Protein AF-A0A1G9WXG4-F1 (afdb_monomer_lite)

Organism: Allokutzneria albata (NCBI:txid211114)

Foldseek 3Di:
DDDDVLLVLLCCLQQVLLVLLQVVLVVCCVVPNDPVSNPVSVVLNVQSVVLSVLLVVLAPVSLVSNLVSLQVLLVVLVVQLPDPDDPVSNVSSPSSSVSSVVSNVSSPDPSNVCSSVPD

Structure (mmCIF, N/CA/C/O backbone):
data_AF-A0A1G9WXG4-F1
#
_entry.id   AF-A0A1G9WXG4-F1
#
loop_
_atom_site.group_PDB
_atom_site.id
_atom_site.type_symbol
_atom_site.label_atom_id
_atom_site.label_alt_id
_atom_site.label_comp_id
_atom_site.label_asym_id
_atom_site.label_entity_id
_atom_site.label_seq_id
_atom_site.pdbx_PDB_ins_code
_atom_site.Cartn_x
_atom_site.Cartn_y
_atom_site.Cartn_z
_atom_site.occupancy
_atom_site.B_iso_or_equiv
_atom_site.auth_seq_id
_atom_site.auth_comp_id
_atom_site.auth_asym_id
_atom_site.auth_atom_id
_atom_site.pdbx_PDB_model_num
ATOM 1 N N . MET A 1 1 ? -9.084 7.221 23.494 1.00 62.78 1 MET A N 1
ATOM 2 C CA . MET A 1 1 ? -8.578 5.855 23.216 1.00 62.78 1 MET A CA 1
ATOM 3 C C . MET A 1 1 ? -7.195 5.943 22.573 1.00 62.78 1 MET A C 1
ATOM 5 O O . MET A 1 1 ? -7.044 6.735 21.646 1.00 62.78 1 MET A O 1
ATOM 9 N N . LYS A 1 2 ? -6.187 5.201 23.062 1.00 81.56 2 LYS A N 1
ATOM 10 C CA . LYS A 1 2 ? -4.858 5.149 22.417 1.00 81.56 2 LYS A CA 1
ATOM 11 C C . LYS A 1 2 ? -4.986 4.485 21.039 1.00 81.56 2 LYS A C 1
ATOM 13 O O . LYS A 1 2 ? -5.772 3.551 20.891 1.00 81.56 2 LYS A O 1
ATOM 18 N N . ARG A 1 3 ? -4.257 4.988 20.038 1.00 86.44 3 ARG A N 1
ATOM 19 C CA . ARG A 1 3 ? -4.222 4.372 18.702 1.00 86.44 3 ARG A CA 1
ATOM 20 C C . ARG A 1 3 ? -3.529 3.003 18.810 1.00 86.44 3 ARG A C 1
ATOM 22 O O . ARG A 1 3 ? -2.450 2.960 19.402 1.00 86.44 3 ARG A O 1
ATOM 29 N N . PRO A 1 4 ? -4.132 1.917 18.295 1.00 91.38 4 PRO A N 1
ATOM 30 C CA . PRO A 1 4 ? -3.506 0.598 18.303 1.00 91.38 4 PRO A CA 1
ATOM 31 C C . PRO A 1 4 ? -2.257 0.598 17.411 1.00 91.38 4 PRO A C 1
ATOM 33 O O . PRO A 1 4 ? -2.200 1.340 16.427 1.00 91.38 4 PRO A O 1
ATOM 36 N N . VAL A 1 5 ? -1.262 -0.228 17.739 1.00 94.25 5 VAL A N 1
ATOM 37 C CA . VAL A 1 5 ? -0.052 -0.374 16.908 1.00 94.25 5 VAL A CA 1
ATOM 38 C C . VAL A 1 5 ? -0.403 -0.912 15.517 1.00 94.25 5 VAL A C 1
ATOM 40 O O . VAL A 1 5 ? 0.211 -0.536 14.523 1.00 94.25 5 VAL A O 1
ATOM 43 N N . GLU A 1 6 ? -1.475 -1.696 15.437 1.00 93.50 6 GLU A N 1
ATOM 44 C CA . GLU A 1 6 ? -2.049 -2.253 14.221 1.00 93.50 6 GLU A CA 1
ATOM 45 C C . GLU A 1 6 ? -2.458 -1.166 13.228 1.00 93.50 6 GLU A C 1
ATOM 47 O O . GLU A 1 6 ? -2.278 -1.362 12.033 1.00 93.50 6 GLU A O 1
ATOM 52 N N . LEU A 1 7 ? -2.934 0.000 13.687 1.00 95.06 7 LEU A N 1
ATOM 53 C CA . LEU A 1 7 ? -3.244 1.112 12.783 1.00 95.06 7 LEU A CA 1
ATOM 54 C C . LEU A 1 7 ? -1.981 1.584 12.058 1.00 95.06 7 LEU A C 1
ATOM 56 O O . LEU A 1 7 ? -2.005 1.783 10.850 1.00 95.06 7 LEU A O 1
ATOM 60 N N . TRP A 1 8 ? -0.872 1.741 12.777 1.00 95.94 8 TRP A N 1
ATOM 61 C CA . TRP A 1 8 ? 0.390 2.180 12.181 1.00 95.94 8 TRP A CA 1
ATOM 62 C C . TRP A 1 8 ? 0.983 1.122 11.257 1.00 95.94 8 TRP A C 1
ATOM 64 O O . TRP A 1 8 ? 1.464 1.467 10.183 1.00 95.94 8 TRP A O 1
ATOM 74 N N . ALA A 1 9 ? 0.881 -0.156 11.631 1.00 97.25 9 ALA A N 1
ATOM 75 C CA . ALA A 1 9 ? 1.275 -1.262 10.768 1.00 97.25 9 ALA A CA 1
ATOM 76 C C . ALA A 1 9 ? 0.430 -1.308 9.483 1.00 97.25 9 ALA A C 1
ATOM 78 O O . ALA A 1 9 ? 0.989 -1.434 8.401 1.00 97.25 9 ALA A O 1
ATOM 79 N N . ILE A 1 10 ? -0.892 -1.108 9.572 1.00 97.25 10 ILE A N 1
ATOM 80 C CA . ILE A 1 10 ? -1.772 -0.998 8.399 1.00 97.25 10 ILE A CA 1
ATOM 81 C C . ILE A 1 10 ? -1.342 0.173 7.515 1.00 97.25 10 ILE A C 1
ATOM 83 O O . ILE A 1 10 ? -1.185 -0.008 6.314 1.00 97.25 10 ILE A O 1
ATOM 87 N N . LEU A 1 11 ? -1.120 1.362 8.083 1.00 97.31 11 LEU A N 1
ATOM 88 C CA . LEU A 1 11 ? -0.701 2.537 7.311 1.00 97.31 11 LEU A CA 1
ATOM 89 C C . LEU A 1 11 ? 0.660 2.325 6.636 1.00 97.31 11 LEU A C 1
ATOM 91 O O . LEU A 1 11 ? 0.828 2.717 5.485 1.00 97.31 11 LEU A O 1
ATOM 95 N N . ALA A 1 12 ? 1.604 1.672 7.317 1.00 97.81 12 ALA A N 1
ATOM 96 C CA . ALA A 1 12 ? 2.898 1.312 6.748 1.00 97.81 12 ALA A CA 1
ATOM 97 C C . ALA A 1 12 ? 2.760 0.286 5.612 1.00 97.81 12 ALA A C 1
ATOM 99 O O . ALA A 1 12 ? 3.379 0.456 4.567 1.00 97.81 12 ALA A O 1
ATOM 100 N N . CYS A 1 13 ? 1.921 -0.740 5.774 1.00 98.25 13 CYS A N 1
ATOM 101 C CA . CYS A 1 13 ? 1.671 -1.737 4.733 1.00 98.25 13 CYS A CA 1
ATOM 102 C C . CYS A 1 13 ? 0.927 -1.162 3.528 1.00 98.25 13 CYS A C 1
ATOM 104 O O . CYS A 1 13 ? 1.234 -1.532 2.408 1.00 98.25 13 CYS A O 1
ATOM 106 N N . LEU A 1 14 ? -0.030 -0.263 3.747 1.00 98.06 14 LEU A N 1
ATOM 107 C CA . LEU A 1 14 ? -0.786 0.375 2.677 1.00 98.06 14 LEU A CA 1
ATOM 108 C C . LEU A 1 14 ? 0.073 1.425 1.962 1.00 98.06 14 LEU A C 1
ATOM 110 O O . LEU A 1 14 ? 0.449 1.261 0.806 1.00 98.06 14 LEU A O 1
ATOM 114 N N . VAL A 1 15 ? 0.417 2.506 2.660 1.00 98.19 15 VAL A N 1
ATOM 115 C CA . VAL A 1 15 ? 1.081 3.665 2.051 1.00 98.19 15 VAL A CA 1
ATOM 116 C C . VAL A 1 15 ? 2.556 3.381 1.799 1.00 98.19 15 VAL A C 1
ATOM 118 O O . VAL A 1 15 ? 3.071 3.700 0.734 1.00 98.19 15 VAL A O 1
ATOM 121 N N . GLY A 1 16 ? 3.245 2.763 2.759 1.00 97.88 16 GLY A N 1
ATOM 122 C CA . GLY A 1 16 ? 4.671 2.467 2.624 1.00 97.88 16 GLY A CA 1
ATOM 123 C C . GLY A 1 16 ? 4.962 1.503 1.476 1.00 97.88 16 GLY A C 1
ATOM 124 O O . GLY A 1 16 ? 5.917 1.724 0.736 1.00 97.88 16 GLY A O 1
ATOM 125 N N . ALA A 1 17 ? 4.124 0.484 1.269 1.00 98.00 17 ALA A N 1
ATOM 126 C CA . ALA A 1 17 ? 4.315 -0.445 0.159 1.00 98.00 17 ALA A CA 1
ATOM 127 C C . ALA A 1 17 ? 4.079 0.227 -1.206 1.00 98.00 17 ALA A C 1
ATOM 129 O O . ALA A 1 17 ? 4.878 0.037 -2.121 1.00 98.00 17 ALA A O 1
ATOM 130 N N . GLU A 1 18 ? 3.068 1.092 -1.331 1.00 98.19 18 GLU A N 1
ATOM 131 C CA . GLU A 1 18 ? 2.854 1.861 -2.567 1.00 98.19 18 GLU A CA 1
ATOM 132 C C . GLU A 1 18 ? 3.954 2.893 -2.832 1.00 98.19 18 GLU A C 1
ATOM 134 O O . GLU A 1 18 ? 4.315 3.133 -3.981 1.00 98.19 18 GLU A O 1
ATOM 139 N N . LEU A 1 19 ? 4.561 3.470 -1.791 1.00 98.50 19 LEU A N 1
ATOM 140 C CA . LEU A 1 19 ? 5.741 4.323 -1.959 1.00 98.50 19 LEU A CA 1
ATOM 141 C C . LEU A 1 19 ? 6.943 3.536 -2.497 1.00 98.50 19 LEU A C 1
ATOM 143 O O . LEU A 1 19 ? 7.680 4.053 -3.336 1.00 98.50 19 LEU A O 1
ATOM 147 N N . VAL A 1 20 ? 7.128 2.283 -2.066 1.00 98.25 20 VAL A N 1
ATOM 148 C CA . VAL A 1 20 ? 8.154 1.390 -2.631 1.00 98.25 20 VAL A CA 1
ATOM 149 C C . VAL A 1 20 ? 7.855 1.092 -4.101 1.00 98.25 20 VAL A C 1
ATOM 151 O O . VAL A 1 20 ? 8.762 1.149 -4.933 1.00 98.25 20 VAL A O 1
ATOM 154 N N . PHE A 1 21 ? 6.593 0.825 -4.443 1.00 98.00 21 PHE A N 1
ATOM 155 C CA . PHE A 1 21 ? 6.195 0.579 -5.826 1.00 98.00 21 PHE A CA 1
ATOM 156 C C . PHE A 1 21 ? 6.383 1.811 -6.722 1.00 98.00 21 PHE A C 1
ATOM 158 O O . PHE A 1 21 ? 6.962 1.701 -7.804 1.00 98.00 21 PHE A O 1
ATOM 165 N N . LEU A 1 22 ? 5.982 2.995 -6.251 1.00 97.94 22 LEU A N 1
ATOM 166 C CA . LEU A 1 22 ? 6.239 4.263 -6.931 1.00 97.94 22 LEU A CA 1
ATOM 167 C C . LEU A 1 22 ? 7.739 4.507 -7.107 1.00 97.94 22 LEU A C 1
ATOM 169 O O . LEU A 1 22 ? 8.163 4.877 -8.197 1.00 97.94 22 LEU A O 1
ATOM 173 N N . GLY A 1 23 ? 8.550 4.244 -6.080 1.00 97.62 23 GLY A N 1
ATOM 174 C CA . GLY A 1 23 ? 10.007 4.333 -6.167 1.00 97.62 23 GLY A CA 1
ATOM 175 C C . GLY A 1 23 ? 10.583 3.434 -7.264 1.00 97.62 23 GLY A C 1
ATOM 176 O O . GLY A 1 23 ? 11.399 3.887 -8.064 1.00 97.62 23 GLY A O 1
ATOM 177 N N . ALA A 1 24 ? 10.107 2.190 -7.371 1.00 96.25 24 ALA A N 1
ATOM 178 C CA . ALA A 1 24 ? 10.492 1.291 -8.459 1.00 96.25 24 ALA A CA 1
ATOM 179 C C . ALA A 1 24 ? 10.059 1.826 -9.838 1.00 96.25 24 ALA A C 1
ATOM 181 O O . ALA A 1 24 ? 10.830 1.742 -10.794 1.00 96.25 24 ALA A O 1
ATOM 182 N N . GLY A 1 25 ? 8.865 2.418 -9.938 1.00 95.81 25 GLY A N 1
ATOM 183 C CA . GLY A 1 25 ? 8.390 3.097 -11.147 1.00 95.81 25 GLY A CA 1
ATOM 184 C C . GLY A 1 25 ? 9.275 4.279 -11.553 1.00 95.81 25 GLY A C 1
ATOM 185 O O . GLY A 1 25 ? 9.655 4.380 -12.714 1.00 95.81 25 GLY A O 1
ATOM 186 N N . VAL A 1 26 ? 9.675 5.127 -10.599 1.00 96.88 26 VAL A N 1
ATOM 187 C CA . VAL A 1 26 ? 10.582 6.269 -10.826 1.00 96.88 26 VAL A CA 1
ATOM 188 C C . VAL A 1 26 ? 11.961 5.809 -11.285 1.00 96.88 26 VAL A C 1
ATOM 190 O O . VAL A 1 26 ? 12.499 6.374 -12.235 1.00 96.88 26 VAL A O 1
ATOM 193 N N . LEU A 1 27 ? 12.521 4.767 -10.663 1.00 96.19 27 LEU A N 1
ATOM 194 C CA . LEU A 1 27 ? 13.809 4.203 -11.078 1.00 96.19 27 LEU A CA 1
ATOM 195 C C . LEU A 1 27 ? 13.759 3.680 -12.516 1.00 96.19 27 LEU A C 1
ATOM 197 O O . LEU A 1 27 ? 14.676 3.938 -13.294 1.00 96.19 27 LEU A O 1
ATOM 201 N N . ARG A 1 28 ? 12.678 2.986 -12.887 1.00 94.25 28 ARG A N 1
ATOM 202 C CA . ARG A 1 28 ? 12.484 2.509 -14.261 1.00 94.25 28 ARG A CA 1
ATOM 203 C C . ARG A 1 28 ? 12.273 3.650 -15.240 1.00 94.25 28 ARG A C 1
ATOM 205 O O . ARG A 1 28 ? 12.913 3.664 -16.279 1.00 94.25 28 ARG A O 1
ATOM 212 N N . TRP A 1 29 ? 11.447 4.631 -14.893 1.00 95.94 29 TRP A N 1
ATOM 213 C CA . TRP A 1 29 ? 11.242 5.819 -15.718 1.00 95.94 29 TRP A CA 1
ATOM 214 C C . TRP A 1 29 ? 12.552 6.566 -15.989 1.00 95.94 29 TRP A C 1
ATOM 216 O O . TRP A 1 29 ? 12.807 6.956 -17.124 1.00 95.94 29 TRP A O 1
ATOM 226 N N . ALA A 1 30 ? 13.415 6.703 -14.981 1.00 94.81 30 ALA A N 1
ATOM 227 C CA . ALA A 1 30 ? 14.723 7.332 -15.138 1.00 94.81 30 ALA A CA 1
ATOM 228 C C . ALA A 1 30 ? 15.688 6.525 -16.030 1.00 94.81 30 ALA A C 1
ATOM 230 O O . ALA A 1 30 ? 16.547 7.118 -16.677 1.00 94.81 30 ALA A O 1
ATOM 231 N N . ALA A 1 31 ? 15.563 5.194 -16.060 1.00 93.81 31 ALA A N 1
ATOM 232 C CA . ALA A 1 31 ? 16.436 4.307 -16.832 1.00 93.81 31 ALA A CA 1
ATOM 233 C C . ALA A 1 31 ? 15.943 4.045 -18.268 1.00 93.81 31 ALA A C 1
ATOM 235 O O . ALA A 1 31 ? 16.752 3.930 -19.185 1.00 93.81 31 ALA A O 1
ATOM 236 N N . GLU A 1 32 ? 14.630 3.921 -18.457 1.00 92.88 32 GLU A N 1
ATOM 237 C CA . GLU A 1 32 ? 13.986 3.457 -19.694 1.00 92.88 32 GLU A CA 1
ATOM 238 C C . GLU A 1 32 ? 13.263 4.599 -20.441 1.00 92.88 32 GLU A C 1
ATOM 240 O O . GLU A 1 32 ? 13.076 4.524 -21.655 1.00 92.88 32 GLU A O 1
ATOM 245 N N . GLY A 1 33 ? 12.870 5.672 -19.743 1.00 89.94 33 GLY A N 1
ATOM 246 C CA . GLY A 1 33 ? 11.921 6.669 -20.251 1.00 89.94 33 GLY A CA 1
ATOM 247 C C . GLY A 1 33 ? 10.472 6.151 -20.279 1.00 89.94 33 GLY A C 1
ATOM 248 O O . GLY A 1 33 ? 10.195 5.034 -19.862 1.00 89.94 33 GLY A O 1
ATOM 249 N N . GLY A 1 34 ? 9.525 6.974 -20.752 1.00 87.25 34 GLY A N 1
ATOM 250 C CA . GLY A 1 34 ? 8.104 6.596 -20.891 1.00 87.25 34 GLY A CA 1
ATOM 251 C C . GLY A 1 34 ? 7.213 7.013 -19.713 1.00 87.25 34 GLY A C 1
ATOM 252 O O . GLY A 1 34 ? 7.345 6.531 -18.591 1.00 87.25 34 GLY A O 1
ATOM 253 N N . ALA A 1 35 ? 6.288 7.948 -19.955 1.00 80.62 35 ALA A N 1
ATOM 254 C CA . ALA A 1 35 ? 5.421 8.503 -18.907 1.00 80.62 35 ALA A CA 1
ATOM 255 C C . ALA A 1 35 ? 4.409 7.486 -18.339 1.00 80.62 35 ALA A C 1
ATOM 257 O O . ALA A 1 35 ? 3.912 7.649 -17.225 1.00 80.62 35 ALA A O 1
ATOM 258 N N . ASP A 1 36 ? 4.120 6.425 -19.087 1.00 88.56 36 ASP A N 1
ATOM 259 C CA . ASP A 1 36 ? 3.226 5.328 -18.726 1.00 88.56 36 ASP A CA 1
ATOM 260 C C . ASP A 1 36 ? 3.709 4.535 -17.500 1.00 88.56 36 ASP A C 1
ATOM 262 O O . ASP A 1 36 ? 2.885 4.074 -16.705 1.00 88.56 36 ASP A O 1
ATOM 266 N N . LEU A 1 37 ? 5.026 4.474 -17.265 1.00 92.44 37 LEU A N 1
ATOM 267 C CA . LEU A 1 37 ? 5.627 3.777 -16.120 1.00 92.44 37 LEU A CA 1
ATOM 268 C C . LEU A 1 37 ? 5.230 4.360 -14.754 1.00 92.44 37 LEU A C 1
ATOM 270 O O . LEU A 1 37 ? 5.320 3.664 -13.742 1.00 92.44 37 LEU A O 1
ATOM 274 N N . LEU A 1 38 ? 4.777 5.617 -14.713 1.00 96.38 38 LEU A N 1
ATOM 275 C CA . LEU A 1 38 ? 4.382 6.306 -13.481 1.00 96.38 38 LEU A CA 1
ATOM 276 C C . LEU A 1 38 ? 2.869 6.375 -13.276 1.00 96.38 38 LEU A C 1
ATOM 278 O O . LEU A 1 38 ? 2.428 6.704 -12.173 1.00 96.38 38 LEU A O 1
ATOM 282 N N . VAL A 1 39 ? 2.067 6.042 -14.291 1.00 96.25 39 VAL A N 1
ATOM 283 C CA . VAL A 1 39 ? 0.604 6.166 -14.217 1.00 96.25 39 VAL A CA 1
ATOM 284 C C . VAL A 1 39 ? 0.045 5.195 -13.185 1.00 96.25 39 VAL A C 1
ATOM 286 O O . VAL A 1 39 ? -0.606 5.619 -12.231 1.00 96.25 39 VAL A O 1
ATOM 289 N N . LEU A 1 40 ? 0.334 3.900 -13.334 1.00 95.44 40 LEU A N 1
ATOM 290 C CA . LEU A 1 40 ? -0.196 2.879 -12.432 1.00 95.44 40 LEU A CA 1
ATOM 291 C C . LEU A 1 40 ? 0.281 3.066 -10.976 1.00 95.44 40 LEU A C 1
ATOM 293 O O . LEU A 1 40 ? -0.584 3.090 -10.098 1.00 95.44 40 LEU A O 1
ATOM 297 N N . PRO A 1 41 ? 1.587 3.267 -10.687 1.00 97.19 41 PRO A N 1
ATOM 298 C CA . PRO A 1 41 ? 2.036 3.505 -9.315 1.00 97.19 41 PRO A CA 1
ATOM 299 C C . PRO A 1 41 ? 1.401 4.742 -8.673 1.00 97.19 41 PRO A C 1
ATOM 301 O O . PRO A 1 41 ? 0.993 4.701 -7.516 1.00 97.19 41 PRO A O 1
ATOM 304 N N . THR A 1 42 ? 1.257 5.837 -9.428 1.00 98.25 42 THR A N 1
ATOM 305 C CA . THR A 1 42 ? 0.616 7.058 -8.916 1.00 98.25 42 THR A CA 1
ATOM 306 C C . THR A 1 42 ? -0.863 6.835 -8.607 1.00 98.25 42 THR A C 1
ATOM 308 O O . THR A 1 42 ? -1.337 7.240 -7.547 1.00 98.25 42 THR A O 1
ATOM 311 N N . VAL A 1 43 ? -1.602 6.178 -9.508 1.00 98.06 43 VAL A N 1
ATOM 312 C CA . VAL A 1 43 ? -3.034 5.893 -9.316 1.00 98.06 43 VAL A CA 1
ATOM 313 C C . VAL A 1 43 ? -3.259 5.006 -8.091 1.00 98.06 43 VAL A C 1
ATOM 315 O O . VAL A 1 43 ? -4.135 5.307 -7.277 1.00 98.06 43 VAL A O 1
ATOM 318 N N . LEU A 1 44 ? -2.456 3.949 -7.929 1.00 98.06 44 LEU A N 1
ATOM 319 C CA . LEU A 1 44 ? -2.536 3.067 -6.764 1.00 98.06 44 LEU A CA 1
ATOM 320 C C . LEU A 1 44 ? -2.211 3.808 -5.468 1.00 98.06 44 LEU A C 1
ATOM 322 O O . LEU A 1 44 ? -2.990 3.726 -4.517 1.00 98.06 44 LEU A O 1
ATOM 326 N N . LEU A 1 45 ? -1.138 4.604 -5.447 1.00 98.44 45 LEU A N 1
ATOM 327 C CA . LEU A 1 45 ? -0.780 5.401 -4.277 1.00 98.44 45 LEU A CA 1
ATOM 328 C C . LEU A 1 45 ? -1.915 6.349 -3.871 1.00 98.44 45 LEU A C 1
ATOM 330 O O . LEU A 1 45 ? -2.270 6.405 -2.695 1.00 98.44 45 LEU A O 1
ATOM 334 N N . VAL A 1 46 ? -2.525 7.066 -4.820 1.00 98.50 46 VAL A N 1
ATOM 335 C CA . VAL A 1 46 ? -3.654 7.968 -4.535 1.00 98.50 46 VAL A CA 1
ATOM 336 C C . VAL A 1 46 ? -4.845 7.197 -3.965 1.00 98.50 46 VAL A C 1
ATOM 338 O O . VAL A 1 46 ? -5.400 7.595 -2.938 1.00 98.50 46 VAL A O 1
ATOM 341 N N . LEU A 1 47 ? -5.220 6.076 -4.584 1.00 98.06 47 LEU A N 1
ATOM 342 C CA . LEU A 1 47 ? -6.330 5.243 -4.121 1.00 98.06 47 LEU A CA 1
ATOM 343 C C . LEU A 1 47 ? -6.093 4.729 -2.691 1.00 98.06 47 LEU A C 1
ATOM 345 O O . LEU A 1 47 ? -6.983 4.780 -1.837 1.00 98.06 47 LEU A O 1
ATOM 349 N N . VAL A 1 48 ? -4.872 4.278 -2.412 1.00 98.00 48 VAL A N 1
ATOM 350 C CA . VAL A 1 48 ? -4.476 3.755 -1.105 1.00 98.00 48 VAL A CA 1
ATOM 351 C C . VAL A 1 48 ? -4.377 4.862 -0.055 1.00 98.00 48 VAL A C 1
ATOM 353 O O . VAL A 1 48 ? -4.780 4.643 1.088 1.00 98.00 48 VAL A O 1
ATOM 356 N N . LEU A 1 49 ? -3.934 6.070 -0.415 1.00 98.19 49 LEU A N 1
ATOM 357 C CA . LEU A 1 49 ? -3.950 7.232 0.480 1.00 98.19 49 LEU A CA 1
ATOM 358 C C . LEU A 1 49 ? -5.374 7.592 0.915 1.00 98.19 49 LEU A C 1
ATOM 360 O O . LEU A 1 49 ? -5.599 7.857 2.096 1.00 98.19 49 LEU A O 1
ATOM 364 N N . VAL A 1 50 ? -6.347 7.546 -0.001 1.00 97.69 50 VAL A N 1
ATOM 365 C CA . VAL A 1 50 ? -7.765 7.767 0.330 1.00 97.69 50 VAL A CA 1
ATOM 366 C C . VAL A 1 50 ? -8.268 6.695 1.302 1.00 97.69 50 VAL A C 1
ATOM 368 O O . VAL A 1 50 ? -8.885 7.022 2.320 1.00 97.69 50 VAL A O 1
ATOM 371 N N . ALA A 1 51 ? -7.957 5.421 1.049 1.00 96.56 51 ALA A N 1
ATOM 372 C CA . ALA A 1 51 ? -8.303 4.326 1.955 1.00 96.56 51 ALA A CA 1
ATOM 373 C C . ALA A 1 51 ? -7.665 4.500 3.345 1.00 96.56 51 ALA A C 1
ATOM 375 O O . ALA A 1 51 ? -8.361 4.426 4.361 1.00 96.56 51 ALA A O 1
ATOM 376 N N . ALA A 1 52 ? -6.368 4.797 3.399 1.00 96.50 52 ALA A N 1
ATOM 377 C CA . ALA A 1 52 ? -5.615 5.033 4.625 1.00 96.50 52 ALA A CA 1
ATOM 378 C C . ALA A 1 52 ? -6.171 6.221 5.429 1.00 96.50 52 ALA A C 1
ATOM 380 O O . ALA A 1 52 ? -6.394 6.103 6.636 1.00 96.50 52 ALA A O 1
ATOM 381 N N . ALA A 1 53 ? -6.469 7.340 4.764 1.00 95.62 53 ALA A N 1
ATOM 382 C CA . ALA A 1 53 ? -7.078 8.510 5.388 1.00 95.62 53 ALA A CA 1
ATOM 383 C C . ALA A 1 53 ? -8.477 8.197 5.940 1.00 95.62 53 ALA A C 1
ATOM 385 O O . ALA A 1 53 ? -8.810 8.617 7.050 1.00 95.62 53 ALA A O 1
ATOM 386 N N . SER A 1 54 ? -9.276 7.395 5.225 1.00 94.38 54 SER A N 1
ATOM 387 C CA . SER A 1 54 ? -10.611 7.001 5.688 1.00 94.38 54 SER A CA 1
ATOM 388 C C . SER A 1 54 ? -10.566 6.231 7.014 1.00 94.38 54 SER A C 1
ATOM 390 O O . SER A 1 54 ? -11.419 6.448 7.876 1.00 94.38 54 SER A O 1
ATOM 392 N N . LEU A 1 55 ? -9.537 5.408 7.255 1.00 93.56 55 LEU A N 1
ATOM 393 C CA . LEU A 1 55 ? -9.374 4.672 8.517 1.00 93.56 55 LEU A CA 1
ATOM 394 C C . LEU A 1 55 ? -9.147 5.599 9.721 1.00 93.56 55 LEU A C 1
ATOM 396 O O . LEU A 1 55 ? -9.502 5.244 10.848 1.00 93.56 55 LEU A O 1
ATOM 400 N N . LEU A 1 56 ? -8.608 6.802 9.498 1.00 91.69 56 LEU A N 1
ATOM 401 C CA . LEU A 1 56 ? -8.410 7.802 10.549 1.00 91.69 56 LEU A CA 1
ATOM 402 C C . LEU A 1 56 ? -9.725 8.444 11.010 1.00 91.69 56 LEU A C 1
ATOM 404 O O . LEU A 1 56 ? -9.786 8.944 12.132 1.00 91.69 56 LEU A O 1
ATOM 408 N N . THR A 1 57 ? -10.781 8.381 10.191 1.00 89.50 57 THR A N 1
ATOM 409 C CA . THR A 1 57 ? -12.115 8.921 10.519 1.00 89.50 57 THR A CA 1
ATOM 410 C C . THR A 1 57 ? -12.921 8.030 11.469 1.00 89.50 57 THR A C 1
ATOM 412 O O . THR A 1 57 ? -13.938 8.467 11.996 1.00 89.50 57 THR A O 1
ATOM 415 N N . ARG A 1 58 ? -12.470 6.788 11.714 1.00 85.69 58 ARG A N 1
ATOM 416 C CA . ARG A 1 58 ? -13.128 5.785 12.579 1.00 85.69 58 ARG A CA 1
ATOM 417 C C . ARG A 1 58 ? -14.562 5.409 12.186 1.00 85.69 58 ARG A C 1
ATOM 419 O O . ARG A 1 58 ? -15.323 4.920 13.014 1.00 85.69 58 ARG A O 1
ATOM 426 N N . ILE A 1 59 ? -14.945 5.587 10.926 1.00 82.56 59 ILE A N 1
ATOM 427 C CA . ILE A 1 59 ? -16.269 5.177 10.448 1.00 82.56 59 ILE A CA 1
ATOM 428 C C . ILE A 1 59 ? -16.245 3.681 10.110 1.00 82.56 59 ILE A C 1
ATOM 430 O O . ILE A 1 59 ? -15.335 3.203 9.435 1.00 82.56 59 ILE A O 1
ATOM 434 N N . ARG A 1 60 ? -17.271 2.923 10.516 1.00 78.38 60 ARG A N 1
ATOM 435 C CA . ARG A 1 60 ? -17.352 1.467 10.269 1.00 78.38 60 ARG A CA 1
ATOM 436 C C . ARG A 1 60 ? -17.234 1.096 8.783 1.00 78.38 60 ARG A C 1
AT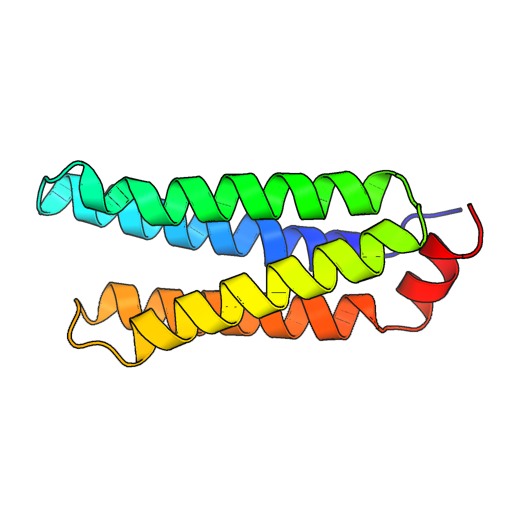OM 438 O O . ARG A 1 60 ? -16.609 0.092 8.448 1.00 78.38 60 ARG A O 1
ATOM 445 N N . ILE A 1 61 ? -17.787 1.929 7.901 1.00 86.81 61 ILE A N 1
ATOM 446 C CA . ILE A 1 61 ? -17.733 1.760 6.439 1.00 86.81 61 ILE A CA 1
ATOM 447 C C . ILE A 1 61 ? -16.296 1.893 5.906 1.00 86.81 61 ILE A C 1
ATOM 449 O O . ILE A 1 61 ? -15.939 1.201 4.952 1.00 86.81 61 ILE A O 1
ATOM 453 N N . ALA A 1 62 ? -15.438 2.687 6.559 1.00 89.75 62 ALA A N 1
ATOM 454 C CA . ALA A 1 62 ? -14.043 2.865 6.152 1.00 89.75 62 ALA A CA 1
ATOM 455 C C . ALA A 1 62 ? -13.267 1.539 6.151 1.00 89.75 62 ALA A C 1
ATOM 457 O O . ALA A 1 62 ? -12.417 1.325 5.292 1.00 89.75 62 ALA A O 1
ATOM 458 N N . LYS A 1 63 ? -13.610 0.600 7.048 1.00 92.56 63 LYS A N 1
ATOM 459 C CA . LYS A 1 63 ? -13.018 -0.746 7.044 1.00 92.56 63 LYS A CA 1
ATOM 460 C C . LYS A 1 63 ? -13.294 -1.484 5.737 1.00 92.56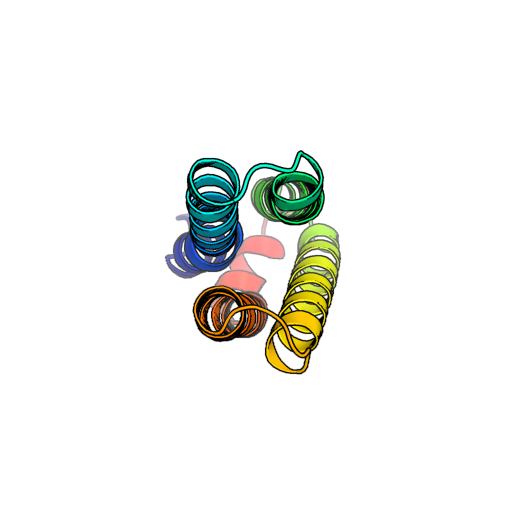 63 LYS A C 1
ATOM 462 O O . LYS A 1 63 ? -12.376 -2.065 5.162 1.00 92.56 63 LYS A O 1
ATOM 467 N N . ALA A 1 64 ? -14.554 -1.503 5.304 1.00 94.12 64 ALA A N 1
ATOM 468 C CA . ALA A 1 64 ? -14.959 -2.216 4.098 1.00 94.12 64 ALA A CA 1
ATOM 469 C C . ALA A 1 64 ? -14.299 -1.596 2.860 1.00 94.12 64 ALA A C 1
ATOM 471 O O . ALA A 1 64 ? -13.729 -2.324 2.052 1.00 94.12 64 ALA A O 1
ATOM 472 N N . GLY A 1 65 ? -14.281 -0.261 2.778 1.00 95.69 65 GLY A N 1
ATOM 473 C CA . GLY A 1 65 ? -13.592 0.469 1.712 1.00 95.69 65 GLY A CA 1
ATOM 474 C C . GLY A 1 65 ? -12.089 0.182 1.673 1.00 95.69 65 GLY A C 1
ATOM 475 O O . GLY A 1 65 ? -11.569 -0.207 0.632 1.00 95.69 65 GLY A O 1
ATOM 476 N N . ALA A 1 66 ? -11.397 0.282 2.811 1.00 96.25 66 ALA A N 1
ATOM 477 C CA . ALA A 1 66 ? -9.965 -0.007 2.883 1.00 96.25 66 ALA A CA 1
ATOM 478 C C . ALA A 1 66 ? -9.639 -1.472 2.558 1.00 96.25 66 ALA A C 1
ATOM 480 O O . ALA A 1 66 ? -8.640 -1.746 1.900 1.00 96.25 66 ALA A O 1
ATOM 481 N N . THR A 1 67 ? -10.501 -2.409 2.965 1.00 97.44 67 THR A N 1
ATOM 482 C CA . THR A 1 67 ? -10.358 -3.830 2.611 1.00 97.44 67 THR A CA 1
ATOM 483 C C . THR A 1 67 ? -10.500 -4.031 1.105 1.00 97.44 67 THR A C 1
ATOM 485 O O . THR A 1 67 ? -9.668 -4.702 0.504 1.00 97.44 67 THR A O 1
ATOM 488 N N . ALA A 1 68 ? -11.519 -3.429 0.484 1.00 98.12 68 ALA A N 1
ATOM 489 C CA . ALA A 1 68 ? -11.735 -3.525 -0.957 1.00 98.12 68 ALA A CA 1
ATOM 490 C C . ALA A 1 68 ? -10.550 -2.950 -1.747 1.00 98.12 68 ALA A C 1
ATOM 492 O O . ALA A 1 68 ? -10.065 -3.598 -2.670 1.00 98.12 68 ALA A O 1
ATOM 493 N N . VAL A 1 69 ? -10.041 -1.781 -1.342 1.00 98.31 69 VAL A N 1
ATOM 494 C CA . VAL A 1 69 ? -8.867 -1.151 -1.963 1.00 98.31 69 VAL A CA 1
ATOM 495 C C . VAL A 1 69 ? -7.618 -2.022 -1.819 1.00 98.31 69 VAL A C 1
ATOM 497 O O . VAL A 1 69 ? -6.935 -2.250 -2.811 1.00 98.31 69 VAL A O 1
ATOM 500 N N . ALA A 1 70 ? -7.341 -2.555 -0.626 1.00 98.38 70 ALA A N 1
ATOM 501 C CA . ALA A 1 70 ? -6.175 -3.408 -0.400 1.00 98.38 70 ALA A CA 1
ATOM 502 C C . ALA A 1 70 ? -6.242 -4.712 -1.214 1.00 98.38 70 ALA A C 1
ATOM 504 O O . ALA A 1 70 ? -5.256 -5.111 -1.826 1.00 98.38 70 ALA 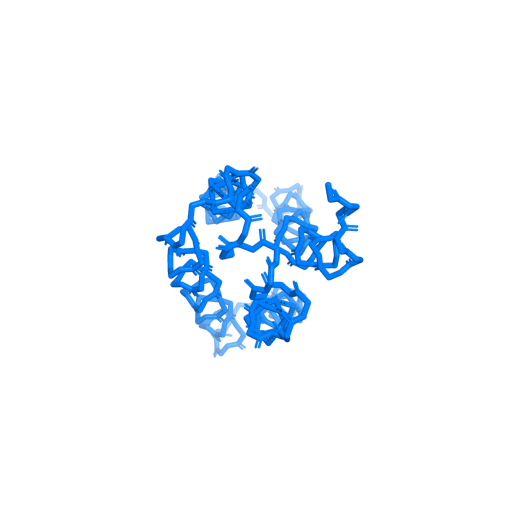A O 1
ATOM 505 N N . VAL A 1 71 ? -7.412 -5.360 -1.279 1.00 98.62 71 VAL A N 1
ATOM 506 C CA . VAL A 1 71 ? -7.608 -6.564 -2.106 1.00 98.62 71 VAL A CA 1
ATOM 507 C C . VAL A 1 71 ? -7.428 -6.238 -3.587 1.00 98.62 71 VAL A C 1
ATOM 509 O O . VAL A 1 71 ? -6.732 -6.964 -4.291 1.00 98.62 71 VAL A O 1
ATOM 512 N N . PHE A 1 72 ? -8.015 -5.140 -4.061 1.00 98.56 72 PHE A N 1
ATOM 513 C CA . PHE A 1 72 ? -7.873 -4.707 -5.447 1.00 98.56 72 PHE A CA 1
ATOM 514 C C . PHE A 1 72 ? -6.408 -4.420 -5.812 1.00 98.56 72 PHE A C 1
ATOM 516 O O . PHE A 1 72 ? -5.919 -4.941 -6.813 1.00 98.56 72 PHE A O 1
ATOM 523 N N . ALA A 1 73 ? -5.684 -3.672 -4.974 1.00 98.38 73 ALA A N 1
ATOM 524 C CA . ALA A 1 73 ? -4.260 -3.400 -5.166 1.00 98.38 73 ALA A CA 1
ATOM 525 C C . ALA A 1 73 ? -3.425 -4.693 -5.158 1.00 98.38 73 ALA A C 1
ATOM 527 O O . ALA A 1 73 ? -2.602 -4.901 -6.048 1.00 98.38 73 ALA A O 1
ATOM 528 N N . ALA A 1 74 ? -3.687 -5.614 -4.223 1.00 98.69 74 ALA A N 1
ATOM 529 C CA . ALA A 1 74 ? -3.017 -6.914 -4.178 1.00 98.69 74 ALA A CA 1
ATOM 530 C C 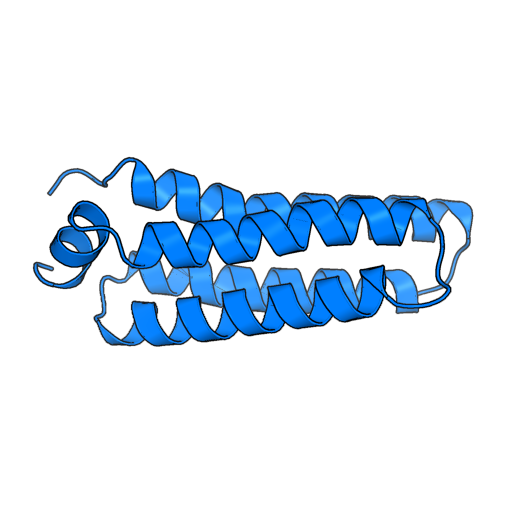. ALA A 1 74 ? -3.225 -7.729 -5.467 1.00 98.69 74 ALA A C 1
ATOM 532 O O . ALA A 1 74 ? -2.275 -8.323 -5.977 1.00 98.69 74 ALA A O 1
ATOM 533 N N . LEU A 1 75 ? -4.443 -7.732 -6.019 1.00 98.62 75 LEU A N 1
ATOM 534 C CA . LEU A 1 75 ? -4.743 -8.407 -7.284 1.00 98.62 75 LEU A CA 1
ATOM 535 C C . LEU A 1 75 ? -4.022 -7.753 -8.466 1.00 98.62 75 LEU A C 1
ATOM 537 O O . LEU A 1 75 ? -3.474 -8.465 -9.303 1.00 98.62 75 LEU 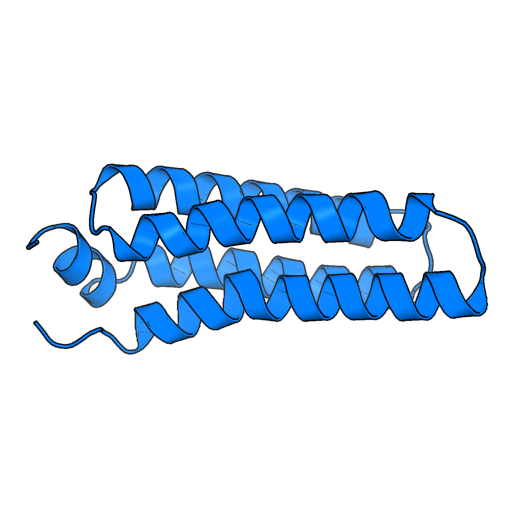A O 1
ATOM 541 N N . LEU A 1 76 ? -3.962 -6.421 -8.525 1.00 98.31 76 LEU A N 1
ATOM 542 C CA . LEU A 1 76 ? -3.205 -5.721 -9.566 1.00 98.31 76 LEU A CA 1
ATOM 543 C C . LEU A 1 76 ? -1.708 -6.038 -9.492 1.00 98.31 76 LEU A C 1
ATOM 545 O O . LEU A 1 76 ? -1.087 -6.319 -10.516 1.00 98.31 76 LEU A O 1
ATOM 549 N N . HIS A 1 77 ? -1.133 -6.084 -8.292 1.00 98.31 77 HIS A N 1
ATOM 550 C CA . HIS A 1 77 ? 0.249 -6.522 -8.118 1.00 98.31 77 HIS A CA 1
ATOM 551 C C . HIS A 1 77 ? 0.464 -7.978 -8.519 1.00 98.31 77 HIS A C 1
ATOM 553 O O . HIS A 1 77 ? 1.480 -8.291 -9.138 1.00 98.31 77 HIS A O 1
ATOM 559 N N . LEU A 1 78 ? -0.491 -8.862 -8.230 1.00 98.31 78 LEU A N 1
ATOM 560 C CA . LEU A 1 78 ? -0.436 -10.247 -8.686 1.00 98.31 78 LEU A CA 1
ATOM 561 C C . LEU A 1 78 ? -0.434 -10.337 -10.220 1.00 98.31 78 LEU A C 1
ATOM 563 O O . LEU A 1 78 ? 0.335 -11.121 -10.772 1.00 98.31 78 LEU A O 1
ATOM 567 N N . LEU A 1 79 ? -1.216 -9.506 -10.919 1.00 98.06 79 LEU A N 1
ATOM 568 C CA . LEU A 1 79 ? -1.168 -9.437 -12.384 1.00 98.06 79 LEU A CA 1
ATOM 569 C C . LEU A 1 79 ? 0.222 -9.029 -12.888 1.00 98.06 79 LEU A C 1
ATOM 571 O O . LEU A 1 79 ? 0.727 -9.637 -13.828 1.00 98.06 79 LEU A O 1
ATOM 575 N N . ILE A 1 80 ? 0.875 -8.060 -12.236 1.00 97.00 80 ILE A N 1
ATOM 576 C CA . ILE A 1 80 ? 2.250 -7.668 -12.583 1.00 97.00 80 ILE A CA 1
ATOM 577 C C . ILE A 1 80 ? 3.217 -8.834 -12.355 1.00 97.00 80 ILE A C 1
ATOM 579 O O . ILE A 1 80 ? 4.056 -9.103 -13.208 1.00 97.00 80 ILE A O 1
ATOM 583 N N . VAL A 1 81 ? 3.096 -9.546 -11.230 1.00 98.19 81 VAL A N 1
ATOM 584 C CA . VAL A 1 81 ? 3.935 -10.713 -10.902 1.00 98.19 81 VAL A CA 1
ATOM 585 C C . VAL A 1 81 ? 3.814 -11.812 -11.961 1.00 98.19 81 VAL A C 1
ATOM 587 O O . VAL A 1 81 ? 4.819 -12.443 -12.298 1.00 98.19 81 VAL A O 1
ATOM 590 N N . LEU A 1 82 ? 2.606 -12.048 -12.475 1.00 97.88 82 LEU A N 1
ATOM 591 C CA . LEU A 1 82 ? 2.323 -13.091 -13.463 1.00 97.88 82 LEU A CA 1
ATOM 592 C C . LEU A 1 82 ? 2.647 -12.681 -14.905 1.00 97.88 82 LEU A C 1
ATOM 594 O O . LEU A 1 82 ? 2.799 -13.561 -15.745 1.00 97.88 82 LEU A O 1
ATOM 598 N N . GLY A 1 83 ? 2.757 -11.385 -15.195 1.00 95.50 83 GLY A N 1
ATOM 599 C CA . GLY A 1 83 ? 3.085 -10.889 -16.530 1.00 95.50 83 GLY A CA 1
ATOM 600 C C . GLY A 1 83 ? 4.559 -11.055 -16.922 1.00 95.50 83 GLY A C 1
ATOM 601 O O . GLY A 1 83 ? 5.437 -11.269 -16.083 1.00 95.50 83 GLY A O 1
ATOM 602 N N . ASP A 1 84 ? 4.840 -10.853 -18.211 1.00 91.38 84 ASP A N 1
ATOM 603 C CA . ASP A 1 84 ? 6.179 -10.981 -18.818 1.00 91.38 84 ASP A CA 1
ATOM 604 C C . ASP A 1 84 ? 7.034 -9.698 -18.720 1.00 91.38 84 ASP A C 1
ATOM 606 O O . ASP A 1 84 ? 7.913 -9.437 -19.540 1.00 91.38 84 ASP A O 1
ATOM 610 N N . GLY A 1 85 ? 6.777 -8.863 -17.710 1.00 87.88 85 GLY A N 1
ATOM 611 C CA . GLY A 1 85 ? 7.504 -7.612 -17.487 1.00 87.88 85 GLY A CA 1
ATOM 612 C C . GLY A 1 85 ? 8.883 -7.790 -16.825 1.00 87.88 85 GLY A C 1
ATOM 613 O O . GLY A 1 85 ? 9.282 -8.904 -16.471 1.00 87.88 85 GLY A O 1
ATOM 614 N N . PRO A 1 86 ? 9.612 -6.682 -16.582 1.00 91.44 86 PRO A N 1
ATOM 615 C CA . PRO A 1 86 ? 10.930 -6.718 -15.951 1.00 91.44 86 PRO A CA 1
ATOM 616 C C . PRO A 1 86 ? 10.926 -7.433 -14.600 1.00 91.44 86 PRO A C 1
ATOM 618 O O . PRO A 1 86 ? 10.081 -7.166 -13.742 1.00 91.44 86 PRO A O 1
ATOM 621 N N . GLY A 1 87 ? 11.922 -8.296 -14.375 1.00 93.94 87 GLY A N 1
ATOM 622 C CA . GLY A 1 87 ? 12.008 -9.124 -13.166 1.00 93.94 87 GLY A CA 1
ATOM 623 C C . GLY A 1 87 ? 11.958 -8.318 -11.863 1.00 93.94 87 GLY A C 1
ATOM 624 O O . GLY A 1 87 ? 11.269 -8.712 -10.925 1.00 93.94 87 GLY A O 1
ATOM 625 N N . LEU A 1 88 ? 12.598 -7.143 -11.825 1.00 92.19 88 LEU A N 1
ATOM 626 C CA . LEU A 1 88 ? 12.555 -6.258 -10.657 1.00 92.19 88 LEU A CA 1
ATOM 627 C C . LEU A 1 88 ? 11.130 -5.774 -10.344 1.00 92.19 88 LEU A C 1
ATOM 629 O O . LEU A 1 88 ? 10.721 -5.797 -9.185 1.00 92.19 88 LEU A O 1
ATOM 633 N N . ALA A 1 89 ? 10.350 -5.388 -11.360 1.00 93.62 89 ALA A N 1
ATOM 634 C CA . ALA A 1 89 ? 8.971 -4.933 -11.174 1.00 93.62 89 ALA A CA 1
ATOM 635 C C . ALA A 1 89 ? 8.073 -6.053 -10.624 1.00 93.62 89 ALA A C 1
ATOM 637 O O . ALA A 1 89 ? 7.203 -5.800 -9.787 1.00 93.62 89 ALA A O 1
ATOM 638 N N . ARG A 1 90 ? 8.327 -7.296 -11.048 1.00 97.19 90 ARG A N 1
ATOM 639 C CA . ARG A 1 90 ? 7.631 -8.494 -10.565 1.00 97.19 90 ARG A CA 1
ATOM 640 C C . ARG A 1 90 ? 7.968 -8.785 -9.104 1.00 97.19 90 ARG A C 1
ATOM 642 O O . ARG A 1 90 ? 7.058 -8.972 -8.305 1.00 97.19 90 ARG A O 1
ATOM 649 N N . ILE A 1 91 ? 9.249 -8.753 -8.732 1.00 97.94 91 ILE A N 1
ATOM 650 C CA . ILE A 1 91 ? 9.692 -8.977 -7.344 1.00 97.94 91 ILE A CA 1
ATOM 651 C C . ILE A 1 91 ? 9.103 -7.915 -6.410 1.00 97.94 91 ILE A C 1
ATOM 653 O O . ILE A 1 91 ? 8.497 -8.259 -5.395 1.00 97.94 91 ILE A O 1
ATOM 657 N N . VAL A 1 92 ? 9.232 -6.633 -6.774 1.00 97.88 92 VAL A N 1
ATOM 658 C CA . VAL A 1 92 ? 8.674 -5.526 -5.986 1.00 97.88 92 VAL A CA 1
ATOM 659 C C . VAL A 1 92 ? 7.162 -5.684 -5.847 1.00 97.88 92 VAL A C 1
ATOM 661 O O . VAL A 1 92 ? 6.649 -5.611 -4.735 1.00 97.88 92 VAL A O 1
ATOM 664 N N . SER A 1 93 ? 6.452 -5.987 -6.937 1.00 98.12 93 SER A N 1
ATOM 665 C CA . SER A 1 93 ? 5.001 -6.197 -6.886 1.00 98.12 93 SER A CA 1
ATOM 666 C C . SER A 1 93 ? 4.605 -7.387 -6.016 1.00 98.12 93 SER A C 1
ATOM 668 O O . SER A 1 93 ? 3.624 -7.295 -5.292 1.00 98.12 93 SER A O 1
ATOM 670 N N . GLY A 1 94 ? 5.372 -8.479 -6.007 1.00 98.44 94 GLY A N 1
ATOM 671 C CA . GLY A 1 94 ? 5.108 -9.611 -5.114 1.00 98.44 94 GLY A CA 1
ATOM 672 C C . GLY A 1 94 ? 5.178 -9.217 -3.636 1.00 98.44 94 GLY A C 1
ATOM 673 O O . GLY A 1 94 ? 4.288 -9.558 -2.858 1.00 98.44 94 GLY A O 1
ATOM 674 N N . ILE A 1 95 ? 6.197 -8.436 -3.262 1.00 98.50 95 ILE A N 1
ATOM 675 C CA . ILE A 1 95 ? 6.368 -7.928 -1.893 1.00 98.50 95 ILE A CA 1
ATOM 676 C C . ILE A 1 95 ? 5.244 -6.946 -1.531 1.00 98.50 95 ILE A C 1
ATOM 678 O O . ILE A 1 95 ? 4.635 -7.069 -0.468 1.00 98.50 95 ILE A O 1
ATOM 682 N N . VAL A 1 96 ? 4.938 -5.996 -2.418 1.00 98.50 96 VAL A N 1
ATOM 683 C CA . VAL A 1 96 ? 3.896 -4.978 -2.198 1.00 98.50 96 VAL A CA 1
ATOM 684 C C . VAL A 1 96 ? 2.506 -5.618 -2.124 1.00 98.50 96 VAL A C 1
ATOM 686 O O . VAL A 1 96 ? 1.733 -5.322 -1.215 1.00 98.50 96 VAL A O 1
ATOM 689 N N . GLY A 1 97 ? 2.210 -6.583 -2.995 1.00 98.69 97 GLY A N 1
ATOM 690 C CA . GLY A 1 97 ? 0.975 -7.365 -2.948 1.00 98.69 97 GLY A CA 1
ATOM 691 C C . GLY A 1 97 ? 0.819 -8.137 -1.635 1.00 98.69 97 GLY A C 1
ATOM 692 O O . GLY A 1 97 ? -0.253 -8.112 -1.029 1.00 98.69 97 GLY A O 1
ATOM 693 N N . ALA A 1 98 ? 1.892 -8.760 -1.134 1.00 98.69 98 ALA A N 1
ATOM 694 C CA . ALA A 1 98 ? 1.875 -9.430 0.166 1.00 98.69 98 ALA A CA 1
ATOM 695 C C . ALA A 1 98 ? 1.622 -8.450 1.327 1.00 98.69 98 ALA A C 1
ATOM 697 O O . ALA A 1 98 ? 0.877 -8.778 2.254 1.00 98.69 98 ALA A O 1
ATOM 698 N N . ALA A 1 99 ? 2.181 -7.236 1.266 1.00 98.69 99 ALA A N 1
ATOM 699 C CA . ALA A 1 99 ? 1.924 -6.192 2.257 1.00 98.69 99 ALA A CA 1
ATOM 700 C C . ALA A 1 99 ? 0.441 -5.779 2.289 1.00 98.69 99 ALA A C 1
ATOM 702 O O . ALA A 1 99 ? -0.131 -5.655 3.374 1.00 98.69 99 ALA A O 1
ATOM 703 N N . HIS A 1 100 ? -0.214 -5.655 1.130 1.00 98.56 100 HIS A N 1
ATOM 704 C CA . HIS A 1 100 ? -1.656 -5.385 1.054 1.00 98.56 100 HIS A CA 1
ATOM 705 C C . HIS A 1 100 ? -2.503 -6.513 1.646 1.00 98.56 100 HIS A C 1
ATOM 707 O O . HIS A 1 100 ? -3.422 -6.253 2.425 1.00 98.56 100 HIS A O 1
ATOM 713 N N . VAL A 1 101 ? -2.168 -7.773 1.353 1.00 98.62 101 VAL A N 1
ATOM 714 C CA . VAL A 1 101 ? -2.838 -8.932 1.971 1.00 98.62 101 VAL A CA 1
ATOM 715 C C . VAL A 1 101 ? -2.663 -8.909 3.492 1.00 98.62 101 VAL A C 1
ATOM 717 O O . VAL A 1 101 ? -3.623 -9.122 4.236 1.00 98.62 101 VAL A O 1
ATOM 720 N N . TYR A 1 102 ? -1.466 -8.584 3.979 1.00 98.44 102 TYR A N 1
ATOM 721 C CA . TYR A 1 102 ? -1.215 -8.469 5.413 1.00 98.44 102 TYR A CA 1
ATOM 722 C C . TYR A 1 102 ? -1.992 -7.306 6.056 1.00 98.44 102 TYR A C 1
ATOM 724 O O . TYR A 1 102 ? -2.544 -7.467 7.147 1.00 98.44 102 TYR A O 1
ATOM 732 N N . ALA A 1 103 ? -2.144 -6.170 5.367 1.00 98.06 103 ALA A N 1
ATOM 733 C CA . ALA A 1 103 ? -2.998 -5.072 5.823 1.00 98.06 103 ALA A CA 1
ATOM 734 C C . ALA A 1 103 ? -4.462 -5.517 6.001 1.00 98.06 103 ALA A C 1
ATOM 736 O O . ALA A 1 103 ? -5.103 -5.149 6.989 1.00 98.06 103 ALA A O 1
ATOM 737 N N . VAL A 1 104 ? -4.983 -6.366 5.105 1.00 98.06 104 VAL A N 1
ATOM 738 C CA . VAL A 1 104 ? -6.327 -6.959 5.238 1.00 98.06 104 VAL A CA 1
ATOM 739 C C . VAL A 1 104 ? -6.429 -7.839 6.486 1.00 98.06 104 VAL A C 1
ATOM 741 O O . VAL A 1 104 ? -7.427 -7.762 7.208 1.00 98.06 104 VAL A O 1
ATOM 744 N N . VAL A 1 105 ? -5.404 -8.638 6.791 1.00 97.69 105 VAL A N 1
ATOM 745 C CA . VAL A 1 105 ? -5.362 -9.431 8.033 1.00 97.69 105 VAL A CA 1
ATOM 746 C C . VAL A 1 105 ? -5.419 -8.510 9.254 1.00 97.69 105 VAL A C 1
ATOM 748 O O . VAL A 1 105 ? -6.268 -8.697 10.128 1.00 97.69 105 VAL A O 1
ATOM 751 N N . LEU A 1 106 ? -4.590 -7.463 9.285 1.00 96.75 106 LEU A N 1
ATOM 752 C CA . LEU A 1 106 ? -4.545 -6.501 10.389 1.00 96.75 106 LEU A CA 1
ATOM 753 C C . LEU A 1 106 ? -5.874 -5.753 10.586 1.00 96.75 106 LEU A C 1
ATOM 755 O O . LEU A 1 106 ? -6.314 -5.577 11.727 1.00 96.75 106 LEU A O 1
ATOM 759 N N . LEU A 1 107 ? -6.567 -5.390 9.501 1.00 95.31 107 LEU A N 1
ATOM 760 C CA . LEU A 1 107 ? -7.898 -4.763 9.539 1.00 95.31 107 LEU A CA 1
ATOM 761 C C . LEU A 1 107 ? -8.972 -5.650 10.190 1.00 95.31 107 LEU A C 1
ATOM 763 O O . LEU A 1 107 ? -10.012 -5.152 10.637 1.00 95.31 107 LEU A O 1
ATOM 767 N N . ASN A 1 108 ? -8.742 -6.961 10.254 1.00 94.50 108 ASN A N 1
ATOM 768 C CA . ASN A 1 108 ? -9.661 -7.931 10.843 1.00 94.50 108 ASN A CA 1
ATOM 769 C C . ASN A 1 108 ? -9.286 -8.358 12.269 1.00 94.50 108 ASN A C 1
ATOM 771 O O . ASN A 1 108 ? -10.012 -9.141 12.883 1.00 94.50 108 ASN A O 1
ATOM 775 N N . THR A 1 109 ? -8.219 -7.797 12.838 1.00 94.62 109 THR A N 1
ATOM 776 C CA . THR A 1 109 ? -7.819 -8.074 14.222 1.00 94.62 109 THR A CA 1
ATOM 777 C C . THR A 1 109 ? -8.790 -7.478 15.249 1.00 94.62 109 THR A C 1
ATOM 779 O O . THR A 1 109 ? -9.486 -6.483 15.015 1.00 94.62 109 THR A O 1
ATOM 782 N N . GLY A 1 110 ? -8.821 -8.081 16.442 1.00 91.88 110 GLY A N 1
ATOM 783 C CA . GLY A 1 110 ? -9.640 -7.618 17.566 1.00 91.88 110 GLY A CA 1
ATOM 784 C C . GLY A 1 110 ? -9.365 -6.166 17.995 1.00 91.88 110 GLY A C 1
ATOM 785 O O . GLY A 1 110 ? -10.332 -5.421 18.184 1.00 91.88 110 GLY A O 1
ATOM 786 N N . PRO A 1 111 ? -8.096 -5.733 18.142 1.00 90.88 111 PRO A N 1
ATOM 787 C CA . PRO A 1 111 ? -7.755 -4.347 18.467 1.00 90.88 111 PRO A CA 1
ATOM 788 C C . PRO A 1 111 ? -8.272 -3.346 17.434 1.00 90.88 111 PRO A C 1
ATOM 790 O O . PRO A 1 111 ? -8.882 -2.344 17.813 1.00 90.88 111 PRO A O 1
ATOM 793 N N . MET A 1 112 ? -8.126 -3.648 16.140 1.00 91.69 112 MET A N 1
ATOM 794 C CA . MET A 1 112 ? -8.599 -2.758 15.082 1.00 91.69 112 MET A CA 1
ATOM 795 C C . MET A 1 112 ? -10.129 -2.669 15.049 1.00 91.69 112 MET A C 1
ATOM 797 O O . MET A 1 112 ? -10.685 -1.576 14.939 1.00 91.69 112 MET A O 1
ATOM 801 N N . ARG A 1 113 ? -10.829 -3.795 15.247 1.00 88.31 113 ARG A N 1
ATOM 802 C CA . ARG A 1 113 ? -12.295 -3.808 15.372 1.00 88.31 113 ARG A CA 1
ATOM 803 C C . ARG A 1 113 ? -12.773 -2.913 16.520 1.00 88.31 113 ARG A C 1
ATOM 805 O O . ARG A 1 113 ? -13.636 -2.066 16.314 1.00 88.31 113 ARG A O 1
ATOM 812 N N . LYS A 1 114 ? -12.165 -3.040 17.706 1.00 89.31 114 LYS A N 1
ATOM 813 C CA . LYS A 1 114 ? -12.493 -2.199 18.874 1.00 89.31 114 LYS A CA 1
ATOM 814 C C . LYS A 1 114 ? -12.238 -0.714 18.610 1.00 89.31 114 LYS A C 1
ATOM 816 O O . LYS A 1 114 ? -13.017 0.113 19.067 1.00 89.31 114 LYS A O 1
ATOM 821 N N . PHE A 1 115 ? -11.167 -0.387 17.888 1.00 88.00 115 PHE A N 1
ATOM 822 C CA . PHE A 1 115 ? -10.827 0.992 17.541 1.00 88.00 115 PHE A CA 1
ATOM 823 C C . PHE A 1 115 ? -11.848 1.650 16.598 1.00 88.00 115 PHE A C 1
ATOM 825 O O . PHE A 1 115 ? -12.099 2.844 16.728 1.00 88.00 115 PHE A O 1
ATOM 832 N N . LEU A 1 116 ? -12.441 0.884 15.678 1.00 86.81 116 LEU A N 1
ATOM 833 C CA . LEU A 1 116 ? -13.409 1.387 14.694 1.00 86.81 116 LEU A CA 1
ATOM 834 C C . LEU A 1 116 ? -14.864 1.370 15.187 1.00 86.81 116 LEU A C 1
ATOM 836 O O . LEU A 1 116 ? -15.676 2.149 14.708 1.00 86.81 116 LEU A O 1
ATOM 840 N N . GLU A 1 117 ? -15.218 0.471 16.110 1.00 81.31 117 GLU A N 1
ATOM 841 C CA . GLU A 1 117 ? -16.598 0.319 16.608 1.00 81.31 117 GLU A CA 1
ATOM 842 C C . GLU A 1 117 ? -16.910 1.176 17.845 1.00 81.31 117 GLU A C 1
ATOM 844 O O . GLU A 1 117 ? -18.077 1.331 18.202 1.00 81.31 117 GLU A O 1
ATOM 849 N N . ARG A 1 118 ? -15.890 1.723 18.516 1.00 70.94 118 ARG A N 1
ATOM 850 C CA . ARG A 1 118 ? -16.037 2.594 19.693 1.00 70.94 118 ARG A CA 1
ATOM 851 C C . ARG A 1 118 ? -15.416 3.967 19.395 1.00 70.94 11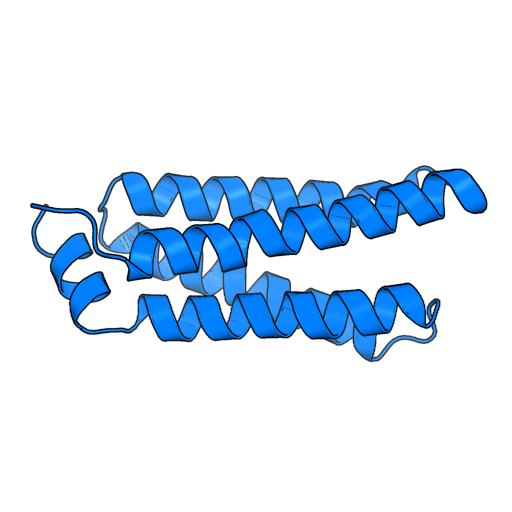8 ARG A C 1
ATOM 853 O O . ARG A 1 118 ? -14.260 4.167 19.779 1.00 70.94 118 ARG A O 1
ATOM 860 N N . PRO A 1 119 ? -16.122 4.843 18.650 1.00 59.53 119 PRO A N 1
ATOM 861 C CA . PRO A 1 119 ? -15.594 6.134 18.204 1.00 59.53 119 PRO A CA 1
ATOM 862 C C . PRO A 1 119 ? -15.057 6.998 19.352 1.00 59.53 119 PRO A C 1
ATOM 864 O O . PRO A 1 119 ? -15.715 7.062 20.415 1.00 59.53 119 PRO A O 1
#

pLDDT: mean 94.14, std 6.58, range [59.53, 98.69]

Radius of gyration: 15.07 Å; chains: 1; bounding box: 34×22×44 Å

Secondary structure (DSSP, 8-state):
-PPPHHHHHHHIIIIIHHHHHHHHHHHHHHHH--GGGGHHHHHHHHHHHHHHHHHHTT-HHHHHHHHHHHHHHHHHHHHHHHSSS-HHHHHHHHHHHHHHHHHHHHHTSHHHHHHHH--

Sequence (119 aa):
MKRPVELWAILACLVGAELVFLGAGVLRWAAEGGADLLVLPTVLLVLVLVAAASLLTRIRIAKAGATAVAVFAALLHLLIVLGDGPGLARIVSGIVGAAHVYAVVLLNTGPMRKFLERP